Protein AF-A0A8H3R8M5-F1 (afdb_monomer)

Organism: NCBI:txid94130

Structure (mmCIF, N/CA/C/O backbone):
data_AF-A0A8H3R8M5-F1
#
_entry.id   AF-A0A8H3R8M5-F1
#
loop_
_atom_site.group_PDB
_atom_site.id
_atom_site.type_symbol
_atom_site.label_atom_id
_atom_site.label_alt_id
_atom_site.label_comp_id
_atom_site.label_asym_id
_atom_site.label_entity_id
_atom_site.label_seq_id
_atom_site.pdbx_PDB_ins_code
_atom_site.Cartn_x
_atom_site.Cartn_y
_atom_site.Cartn_z
_atom_site.occupancy
_atom_site.B_iso_or_equiv
_atom_site.auth_seq_id
_atom_site.auth_comp_id
_atom_site.auth_asym_id
_atom_site.auth_atom_id
_atom_site.pdbx_PDB_model_num
ATOM 1 N N . MET A 1 1 ? 8.934 -6.868 -34.169 1.00 65.88 1 MET A N 1
ATOM 2 C CA . MET A 1 1 ? 8.886 -5.437 -33.820 1.00 65.88 1 MET A CA 1
ATOM 3 C C . MET A 1 1 ? 9.701 -4.709 -34.857 1.00 65.88 1 MET A C 1
ATOM 5 O O . MET A 1 1 ? 10.784 -5.188 -35.177 1.00 65.88 1 MET A O 1
ATOM 9 N N . ASP A 1 2 ? 9.176 -3.614 -35.392 1.00 79.06 2 ASP A N 1
ATOM 10 C CA . ASP A 1 2 ? 9.966 -2.729 -36.243 1.00 79.06 2 ASP A CA 1
ATOM 11 C C . ASP A 1 2 ? 11.129 -2.139 -35.440 1.00 79.06 2 ASP A C 1
ATOM 13 O O . ASP A 1 2 ? 11.072 -2.082 -34.208 1.00 79.06 2 ASP A O 1
ATOM 17 N N . ASN A 1 3 ? 12.201 -1.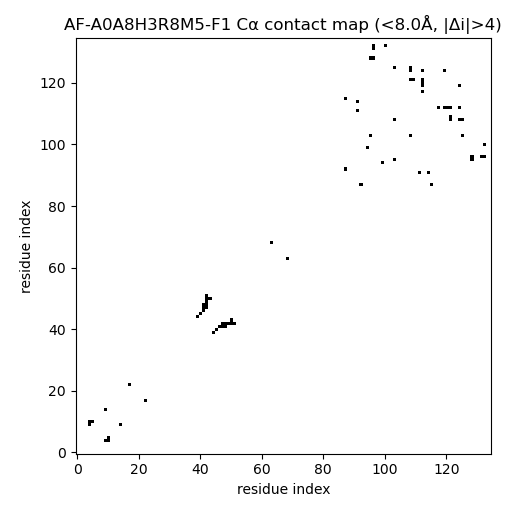737 -36.126 1.00 81.31 3 ASN A N 1
ATOM 18 C CA . ASN A 1 3 ? 13.368 -1.151 -35.474 1.00 81.31 3 ASN A CA 1
ATOM 19 C C . ASN A 1 3 ? 12.928 0.080 -34.651 1.00 81.31 3 ASN A C 1
ATOM 21 O O . ASN A 1 3 ? 12.507 1.069 -35.244 1.00 81.31 3 ASN A O 1
ATOM 25 N N . PRO A 1 4 ? 13.049 0.080 -33.313 1.00 78.31 4 PRO A N 1
ATOM 26 C CA . PRO A 1 4 ? 12.553 1.183 -32.488 1.00 78.31 4 PRO A CA 1
ATOM 27 C C . PRO A 1 4 ? 13.246 2.519 -32.797 1.00 78.31 4 PRO A C 1
ATOM 29 O O . PRO A 1 4 ? 12.655 3.579 -32.601 1.00 78.31 4 PRO A O 1
ATOM 32 N N . LEU A 1 5 ? 14.465 2.484 -33.347 1.00 80.56 5 LEU A N 1
ATOM 33 C CA . LEU A 1 5 ? 15.203 3.676 -33.770 1.00 80.56 5 LEU A CA 1
ATOM 34 C C . LEU A 1 5 ? 14.764 4.223 -35.136 1.00 80.56 5 LEU A C 1
ATOM 36 O O . LEU A 1 5 ? 15.179 5.317 -35.510 1.00 80.56 5 LEU A O 1
ATOM 40 N N . SER A 1 6 ? 13.919 3.510 -35.889 1.00 85.81 6 SER A N 1
ATOM 41 C CA . SER A 1 6 ? 13.407 4.018 -37.166 1.00 85.81 6 SER A CA 1
ATOM 42 C C . SER A 1 6 ? 12.349 5.108 -36.990 1.00 85.81 6 SER A C 1
ATOM 44 O O . SER A 1 6 ? 11.952 5.727 -37.974 1.00 85.81 6 SER A O 1
ATOM 46 N N . HIS A 1 7 ? 11.881 5.357 -35.764 1.00 85.75 7 HIS A N 1
ATOM 47 C CA . HIS A 1 7 ? 10.886 6.385 -35.492 1.00 85.75 7 HIS A CA 1
ATOM 48 C C . HIS A 1 7 ? 11.453 7.798 -35.767 1.00 85.75 7 HIS A C 1
ATOM 50 O O . HIS A 1 7 ? 12.573 8.094 -35.337 1.00 85.75 7 HIS A O 1
ATOM 56 N N . PRO A 1 8 ? 10.686 8.716 -36.395 1.00 89.25 8 PRO A N 1
ATOM 57 C CA . PRO A 1 8 ? 11.159 10.063 -36.745 1.00 89.25 8 PRO A CA 1
ATOM 58 C C . PRO A 1 8 ? 11.748 10.857 -35.571 1.00 89.25 8 PRO A C 1
ATOM 60 O O . PRO A 1 8 ? 12.642 11.681 -35.754 1.00 89.25 8 PRO A O 1
ATOM 63 N N . LEU A 1 9 ? 11.275 10.584 -34.350 1.00 86.88 9 LEU A N 1
ATOM 64 C CA . LEU A 1 9 ? 11.795 11.190 -33.121 1.00 86.88 9 LEU A CA 1
ATOM 65 C C . LEU A 1 9 ? 13.296 10.922 -32.926 1.00 86.88 9 LEU A C 1
ATOM 67 O O . LEU A 1 9 ? 14.044 11.855 -32.644 1.00 86.88 9 LEU A O 1
ATOM 71 N N . PHE A 1 10 ? 13.730 9.672 -33.114 1.00 84.50 10 PHE A N 1
ATOM 72 C CA . PHE A 1 10 ? 15.126 9.260 -32.938 1.00 84.50 10 PHE A CA 1
ATOM 73 C C . PHE A 1 10 ? 15.992 9.578 -34.161 1.00 84.50 10 PHE A C 1
ATOM 75 O O . PHE A 1 10 ? 17.210 9.649 -34.045 1.00 84.50 10 PHE A O 1
ATOM 82 N N . GLN A 1 11 ? 15.376 9.825 -35.322 1.00 82.94 11 GLN A N 1
ATOM 83 C CA . GLN A 1 11 ? 16.080 10.329 -36.504 1.00 82.94 11 GLN A CA 1
ATOM 84 C C . GLN A 1 11 ? 16.416 11.819 -36.373 1.00 82.94 11 GLN A C 1
ATOM 86 O O . GLN A 1 11 ? 17.515 12.239 -36.724 1.00 82.94 11 GLN A O 1
ATOM 91 N N . LYS A 1 12 ? 15.474 12.625 -35.859 1.00 88.19 12 LYS A N 1
ATOM 92 C CA . LYS A 1 12 ? 15.672 14.069 -35.666 1.00 88.19 12 LYS A CA 1
ATOM 93 C C . LYS A 1 12 ? 16.653 14.370 -34.531 1.00 88.19 12 LYS A C 1
ATOM 95 O O . LYS A 1 12 ? 17.393 15.347 -34.611 1.00 88.19 12 LYS A O 1
ATOM 100 N N . TYR A 1 13 ? 16.649 13.538 -33.492 1.00 84.12 13 TYR A N 1
ATOM 101 C CA . TYR A 1 13 ? 17.525 13.665 -32.333 1.00 84.12 13 TYR A CA 1
ATOM 102 C C . TYR A 1 13 ? 18.163 12.307 -32.034 1.00 84.12 13 TYR A C 1
ATOM 104 O O . TYR A 1 13 ? 17.596 11.535 -31.257 1.00 84.12 13 TYR A O 1
ATOM 112 N N . PRO A 1 14 ? 19.309 11.989 -32.663 1.00 78.06 14 PRO A N 1
ATOM 113 C CA . PRO A 1 14 ? 19.994 10.738 -32.400 1.00 78.06 14 PRO A CA 1
ATOM 114 C C . PRO A 1 14 ? 20.452 10.724 -30.935 1.00 78.06 14 PRO A C 1
ATOM 116 O O . PRO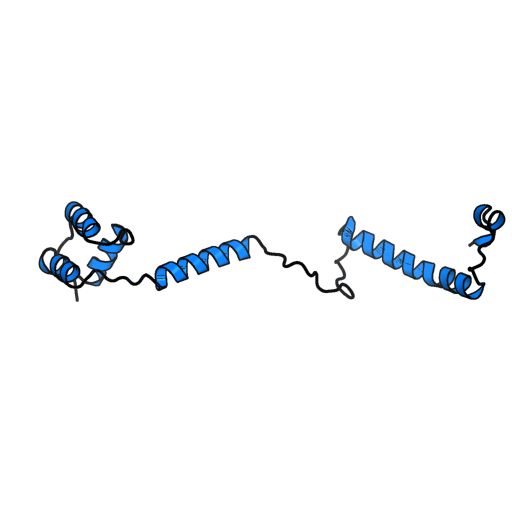 A 1 14 ? 21.186 11.621 -30.513 1.00 78.06 14 PRO A O 1
ATOM 119 N N . PRO A 1 15 ? 20.004 9.749 -30.135 1.00 78.94 15 PRO A N 1
ATOM 120 C CA . PRO A 1 15 ? 20.362 9.687 -28.728 1.00 78.94 15 PRO A CA 1
ATOM 121 C C . PRO A 1 15 ? 21.843 9.326 -28.575 1.00 78.94 15 PRO A C 1
ATOM 123 O O . PRO A 1 15 ? 22.252 8.210 -28.884 1.00 78.94 15 PRO A O 1
ATOM 126 N N . THR A 1 16 ? 22.639 10.267 -28.066 1.00 80.62 16 THR A N 1
ATOM 127 C CA . THR A 1 16 ? 24.092 10.110 -27.866 1.00 80.62 16 THR A CA 1
ATOM 128 C C . THR A 1 16 ? 24.440 8.997 -26.870 1.00 80.62 16 THR A C 1
ATOM 130 O O . THR A 1 16 ? 25.495 8.379 -26.968 1.00 80.62 16 THR A O 1
ATOM 133 N N . GLU A 1 17 ? 23.543 8.726 -25.921 1.00 81.50 17 GLU A N 1
ATOM 134 C CA . GLU A 1 17 ? 23.759 7.799 -24.801 1.00 81.50 17 GLU A CA 1
ATOM 135 C C . GLU A 1 17 ? 23.138 6.409 -25.025 1.00 81.50 17 GLU A C 1
ATOM 137 O O . GLU A 1 17 ? 23.327 5.506 -24.212 1.00 81.50 17 GLU A O 1
ATOM 142 N N . ILE A 1 18 ? 22.396 6.197 -26.121 1.00 82.56 18 ILE A N 1
ATOM 143 C CA . ILE A 1 18 ? 21.822 4.879 -26.422 1.00 82.56 18 ILE A CA 1
ATOM 144 C C . ILE A 1 18 ? 22.853 4.049 -27.184 1.00 82.56 18 ILE A C 1
ATOM 146 O O . ILE A 1 18 ? 23.024 4.150 -28.398 1.00 82.56 18 ILE A O 1
ATOM 150 N N . HIS A 1 19 ? 23.543 3.195 -26.437 1.00 85.19 19 HIS A N 1
ATOM 151 C CA . HIS A 1 19 ? 24.396 2.153 -26.991 1.00 85.19 19 HIS A CA 1
ATOM 152 C C . HIS A 1 19 ? 23.550 0.977 -27.488 1.00 85.19 19 HIS A C 1
ATOM 154 O O . HIS A 1 19 ? 22.483 0.688 -26.942 1.00 85.19 19 HIS A O 1
ATOM 160 N N . LYS A 1 20 ? 24.053 0.256 -28.495 1.00 83.31 20 LYS A N 1
ATOM 161 C CA . LYS A 1 20 ? 23.376 -0.924 -29.052 1.00 83.31 20 LYS A CA 1
ATOM 162 C C . LYS A 1 20 ? 23.072 -1.975 -27.975 1.00 83.31 20 LYS A C 1
ATOM 164 O O . LYS A 1 20 ? 21.959 -2.473 -27.918 1.00 83.31 20 LYS A O 1
ATOM 169 N N . GLU A 1 21 ? 24.017 -2.221 -27.069 1.00 87.94 21 GLU A N 1
ATOM 170 C CA . GLU A 1 21 ? 23.839 -3.152 -25.943 1.00 87.94 21 GLU A CA 1
ATOM 171 C C . GLU A 1 21 ? 22.728 -2.710 -24.981 1.00 87.94 21 GLU A C 1
ATOM 173 O O . GLU A 1 21 ? 21.899 -3.517 -24.565 1.00 87.94 21 GLU A O 1
ATOM 178 N N . GLY A 1 22 ? 22.670 -1.412 -24.661 1.00 87.06 22 GLY A N 1
ATOM 179 C CA . GLY A 1 22 ? 21.615 -0.851 -23.817 1.00 87.06 22 GLY A CA 1
ATOM 180 C C . GLY A 1 22 ? 20.236 -0.969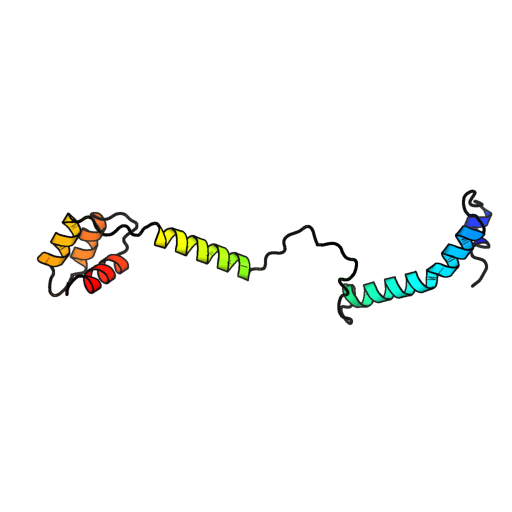 -24.468 1.00 87.06 22 GLY A C 1
ATOM 181 O O . GLY A 1 22 ? 19.256 -1.278 -23.791 1.00 87.06 22 GLY A O 1
ATOM 182 N N . LEU A 1 23 ? 20.167 -0.782 -25.789 1.00 86.38 23 LEU A N 1
ATOM 183 C CA . LEU A 1 23 ? 18.944 -0.986 -26.559 1.00 86.38 23 LEU A CA 1
ATOM 184 C C . LEU A 1 23 ? 18.508 -2.456 -26.549 1.00 86.38 23 LEU A C 1
ATOM 186 O O . LEU A 1 23 ? 17.338 -2.735 -26.297 1.00 86.38 23 LEU A O 1
ATOM 190 N N . ASP A 1 24 ? 19.438 -3.383 -26.773 1.00 89.00 24 ASP A N 1
ATOM 191 C CA . ASP A 1 24 ? 19.159 -4.820 -26.757 1.00 89.00 24 ASP A CA 1
ATOM 192 C C . ASP A 1 24 ? 18.651 -5.264 -25.375 1.00 89.00 24 ASP A C 1
ATOM 194 O O . ASP A 1 24 ? 17.666 -5.999 -25.280 1.00 89.00 24 ASP A O 1
ATOM 198 N N . HIS A 1 25 ? 19.241 -4.749 -24.291 1.00 91.06 25 HIS A N 1
ATOM 199 C CA . HIS A 1 25 ? 18.731 -4.951 -22.933 1.00 91.06 25 HIS A CA 1
ATOM 200 C C . HIS A 1 25 ? 17.326 -4.380 -22.728 1.00 91.06 25 HIS A C 1
ATOM 202 O O . HIS A 1 25 ? 16.476 -5.045 -22.136 1.00 91.06 25 HIS A O 1
ATOM 208 N N . LEU A 1 26 ? 17.051 -3.174 -23.228 1.00 88.06 26 LEU A N 1
ATOM 209 C CA . LEU A 1 26 ? 15.728 -2.562 -23.104 1.00 88.06 26 LEU A CA 1
ATOM 210 C C . LEU A 1 26 ? 14.656 -3.392 -23.825 1.00 88.06 26 LEU A C 1
ATOM 212 O O . LEU A 1 26 ? 13.571 -3.613 -23.285 1.00 88.06 26 LEU A O 1
ATOM 216 N N . ILE A 1 27 ? 14.975 -3.873 -25.030 1.00 89.19 27 ILE A N 1
ATOM 217 C CA . ILE A 1 27 ? 14.094 -4.727 -25.829 1.00 89.19 27 ILE A CA 1
ATOM 218 C C . ILE A 1 27 ? 13.860 -6.060 -25.112 1.00 89.19 27 ILE A C 1
ATOM 220 O O . ILE A 1 27 ? 12.715 -6.503 -25.017 1.00 89.19 27 ILE A O 1
ATOM 224 N N . ALA A 1 28 ? 14.914 -6.675 -24.571 1.00 92.19 28 ALA A N 1
ATOM 225 C CA . ALA A 1 28 ? 14.822 -7.950 -23.866 1.00 92.19 28 ALA A CA 1
ATOM 226 C C . ALA A 1 28 ? 13.969 -7.867 -22.587 1.00 92.19 28 ALA A C 1
ATOM 228 O O . ALA A 1 28 ? 13.198 -8.781 -22.317 1.00 92.19 28 ALA A O 1
ATOM 229 N N . CYS A 1 29 ? 14.053 -6.766 -21.833 1.00 93.19 29 CYS A N 1
ATOM 230 C CA . CYS A 1 29 ? 13.306 -6.574 -20.582 1.00 93.19 29 CYS A CA 1
ATOM 231 C C . CYS A 1 29 ? 11.839 -6.143 -20.782 1.00 93.19 29 CYS A C 1
ATOM 233 O O . CYS A 1 29 ? 11.058 -6.134 -19.825 1.00 93.19 29 CYS A O 1
ATOM 235 N N . TYR A 1 30 ? 11.443 -5.737 -21.994 1.00 91.94 30 TYR A N 1
ATOM 236 C CA . TYR A 1 30 ? 10.102 -5.204 -22.255 1.00 91.94 30 TYR A CA 1
ATOM 237 C C . TYR A 1 30 ? 8.962 -6.204 -21.977 1.00 91.94 30 TYR A C 1
ATOM 239 O O . TYR A 1 30 ? 7.996 -5.808 -21.316 1.00 91.94 30 TYR A O 1
ATOM 247 N N . PRO A 1 31 ? 9.034 -7.480 -22.413 1.00 94.94 31 PRO A N 1
ATOM 248 C CA . PRO A 1 31 ? 8.003 -8.473 -22.108 1.00 94.94 31 PRO A CA 1
ATOM 249 C C . PRO A 1 31 ? 7.790 -8.649 -20.600 1.00 94.94 31 PRO A C 1
ATOM 251 O O . PRO A 1 31 ? 6.652 -8.580 -20.135 1.00 94.94 31 PRO A O 1
ATOM 254 N N . ASP A 1 32 ? 8.873 -8.757 -19.829 1.00 94.19 32 ASP A N 1
ATOM 255 C CA . ASP A 1 32 ? 8.822 -8.915 -18.371 1.00 94.19 32 ASP A CA 1
ATOM 256 C C . ASP A 1 32 ? 8.174 -7.698 -17.694 1.00 94.19 32 ASP A C 1
ATOM 258 O O . ASP A 1 32 ? 7.342 -7.821 -16.787 1.00 94.19 32 ASP A O 1
ATOM 262 N N . GLY A 1 33 ? 8.520 -6.494 -18.160 1.00 93.25 33 GLY A N 1
ATOM 263 C CA . GLY A 1 33 ? 7.904 -5.249 -17.705 1.00 93.25 33 GLY A CA 1
ATOM 264 C C . GLY A 1 33 ? 6.406 -5.194 -18.012 1.00 93.25 33 GLY A C 1
ATOM 265 O O . GLY A 1 33 ? 5.608 -4.797 -17.156 1.00 93.25 33 GLY A O 1
ATOM 266 N N . LEU A 1 34 ? 6.011 -5.638 -19.207 1.00 95.19 34 LEU A N 1
ATOM 267 C CA . LEU A 1 34 ? 4.618 -5.692 -19.638 1.00 95.19 34 LEU A CA 1
ATOM 268 C C . LEU A 1 34 ? 3.803 -6.666 -18.778 1.00 95.19 34 LEU A C 1
ATOM 270 O O . LEU A 1 34 ? 2.712 -6.317 -18.321 1.00 95.19 34 LEU A O 1
ATOM 274 N N . GLU A 1 35 ? 4.327 -7.866 -18.527 1.00 94.75 35 GLU A N 1
ATOM 275 C CA . GLU A 1 35 ? 3.698 -8.845 -17.638 1.00 94.75 35 GLU A CA 1
ATOM 276 C C . GLU A 1 35 ? 3.542 -8.289 -16.225 1.00 94.75 35 GLU A C 1
ATOM 278 O O . GLU A 1 35 ? 2.468 -8.388 -15.622 1.00 94.75 35 GLU A O 1
ATOM 283 N N . ARG A 1 36 ? 4.585 -7.629 -15.710 1.00 92.00 36 ARG A N 1
ATOM 284 C CA . ARG A 1 36 ? 4.550 -7.021 -14.382 1.00 92.00 36 ARG A CA 1
ATOM 285 C C . ARG A 1 36 ? 3.491 -5.928 -14.276 1.00 92.00 36 ARG A C 1
ATOM 287 O O . ARG A 1 36 ? 2.743 -5.923 -13.300 1.00 92.00 36 ARG A O 1
ATOM 294 N N . ILE A 1 37 ? 3.392 -5.029 -15.255 1.00 92.38 37 ILE A N 1
ATOM 295 C CA . ILE A 1 37 ? 2.387 -3.953 -15.257 1.00 92.38 37 ILE A CA 1
ATOM 296 C C . ILE A 1 37 ? 0.971 -4.526 -15.334 1.00 92.38 37 ILE A C 1
ATOM 298 O O . ILE A 1 37 ? 0.110 -4.122 -14.552 1.00 92.38 37 ILE A O 1
ATOM 302 N N . LYS A 1 38 ? 0.730 -5.501 -16.219 1.00 94.19 38 LYS A N 1
ATOM 303 C CA . LYS A 1 38 ? -0.573 -6.179 -16.311 1.00 94.19 38 LYS A CA 1
ATOM 304 C C . LYS A 1 38 ? -0.960 -6.805 -14.974 1.00 94.19 38 LYS A C 1
ATOM 306 O 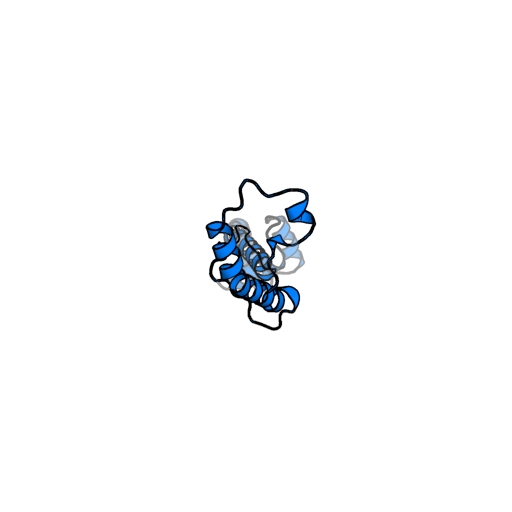O . LYS A 1 38 ? -2.070 -6.596 -14.493 1.00 94.19 38 LYS A O 1
ATOM 311 N N . LYS A 1 39 ? -0.024 -7.506 -14.334 1.00 92.38 39 LYS A N 1
ATOM 312 C CA . LYS A 1 39 ? -0.234 -8.130 -13.025 1.00 92.38 39 LYS A CA 1
ATOM 313 C C . LYS A 1 39 ? -0.569 -7.108 -11.937 1.00 92.38 39 LYS A C 1
ATOM 315 O O . LYS A 1 39 ? -1.477 -7.338 -11.146 1.00 92.38 39 LYS A O 1
ATOM 320 N N . VAL A 1 40 ? 0.118 -5.964 -11.909 1.00 91.00 40 VAL A N 1
ATOM 321 C CA . VAL A 1 40 ? -0.197 -4.868 -10.973 1.00 91.00 40 VAL A CA 1
ATOM 322 C C . VAL A 1 40 ? -1.609 -4.333 -11.216 1.00 91.00 40 VAL A C 1
ATOM 324 O O . VAL A 1 40 ? -2.367 -4.180 -10.262 1.00 91.00 40 VAL A O 1
ATOM 327 N N . TYR A 1 41 ? -1.995 -4.118 -12.475 1.00 94.38 41 TYR A N 1
ATOM 328 C CA . TYR A 1 41 ? -3.329 -3.635 -12.830 1.00 94.38 41 TYR A CA 1
ATOM 329 C C . TYR A 1 41 ? -4.443 -4.590 -12.366 1.00 94.38 41 TYR A C 1
ATOM 331 O O . TYR A 1 41 ? -5.390 -4.159 -11.705 1.00 94.38 41 TYR A O 1
ATOM 339 N N . PHE A 1 42 ? -4.302 -5.894 -12.627 1.00 94.31 42 PHE A N 1
ATOM 340 C CA . PHE A 1 42 ? -5.282 -6.897 -12.192 1.00 94.31 42 PHE A CA 1
ATOM 341 C C . PHE A 1 42 ? -5.396 -7.016 -10.669 1.00 94.31 42 PHE A C 1
ATOM 343 O O . PHE A 1 42 ? -6.489 -7.239 -10.152 1.00 94.31 42 PHE A O 1
ATOM 350 N N . GLN A 1 43 ? -4.289 -6.849 -9.944 1.00 92.06 43 GLN A N 1
ATOM 351 C CA . GLN A 1 43 ? -4.265 -6.966 -8.486 1.00 92.06 43 GLN A CA 1
ATOM 352 C C . GLN A 1 43 ? -4.760 -5.710 -7.767 1.00 92.06 43 GLN A C 1
ATOM 354 O O . GLN A 1 43 ? -5.422 -5.814 -6.735 1.00 92.06 43 GLN A O 1
ATOM 359 N N . GLU A 1 44 ? -4.394 -4.523 -8.254 1.00 89.25 44 GLU A N 1
ATOM 360 C CA . GLU A 1 44 ? -4.621 -3.265 -7.535 1.00 89.25 44 GLU A CA 1
ATOM 361 C C . GLU A 1 44 ? -5.812 -2.466 -8.035 1.00 89.25 44 GLU A C 1
ATOM 363 O O . GLU A 1 44 ? -6.476 -1.834 -7.219 1.00 89.25 44 GLU A O 1
ATOM 368 N N . VAL A 1 45 ? -6.058 -2.469 -9.346 1.00 92.19 45 VAL A N 1
ATOM 369 C CA . VAL A 1 45 ? -7.098 -1.634 -9.955 1.00 92.19 45 VAL A CA 1
ATOM 370 C C . VAL A 1 45 ? -8.381 -2.430 -10.119 1.00 92.19 45 VAL A C 1
ATOM 372 O O . VAL A 1 45 ? -9.438 -1.983 -9.690 1.00 92.19 45 VAL A O 1
ATOM 375 N N . LEU A 1 46 ? -8.285 -3.614 -10.725 1.00 94.88 46 LEU A N 1
ATOM 376 C CA . LEU A 1 46 ? -9.450 -4.472 -10.942 1.00 94.88 46 LEU A CA 1
ATOM 377 C C . LEU A 1 46 ? -9.772 -5.368 -9.741 1.00 94.88 46 LEU A C 1
ATOM 379 O O . LEU A 1 46 ? -10.892 -5.852 -9.636 1.00 94.88 46 LEU A O 1
ATOM 383 N N . GLU A 1 47 ? -8.795 -5.606 -8.860 1.00 92.25 47 GLU A N 1
ATOM 384 C CA . GLU A 1 47 ? -8.915 -6.469 -7.673 1.00 92.25 47 GLU A CA 1
ATOM 385 C C . GLU A 1 47 ? -9.395 -7.907 -7.970 1.00 92.25 47 GLU A C 1
ATOM 387 O O . GLU A 1 47 ? -9.932 -8.589 -7.098 1.00 92.25 47 GLU A O 1
ATOM 392 N N . VAL A 1 48 ? -9.176 -8.391 -9.198 1.00 92.50 48 VAL A N 1
ATOM 393 C CA . VAL A 1 48 ? -9.576 -9.740 -9.650 1.00 92.50 48 VAL A CA 1
ATOM 394 C C . VAL A 1 48 ? -8.598 -10.803 -9.146 1.00 92.50 48 VAL A C 1
ATOM 396 O O . VAL A 1 48 ? -8.984 -11.935 -8.858 1.00 92.50 48 VAL A O 1
ATOM 399 N N . GLU A 1 49 ? -7.322 -10.442 -9.010 1.00 90.44 49 GLU A N 1
ATOM 400 C CA . GLU A 1 49 ? -6.274 -11.318 -8.489 1.00 90.44 49 GLU A CA 1
ATOM 401 C C . GLU A 1 49 ? -5.845 -10.934 -7.068 1.00 90.44 49 GLU A C 1
ATOM 403 O O . GLU A 1 49 ? -5.917 -9.776 -6.650 1.00 90.44 49 GLU A O 1
ATOM 408 N N . ARG A 1 50 ? -5.294 -11.904 -6.323 1.00 85.88 50 ARG A N 1
ATOM 409 C CA . ARG A 1 50 ? -4.723 -11.643 -4.993 1.00 85.88 50 ARG A CA 1
ATOM 410 C C . ARG A 1 50 ? -3.530 -10.681 -5.072 1.00 85.88 50 ARG A C 1
ATOM 412 O O . ARG A 1 50 ? -2.601 -10.891 -5.851 1.00 85.88 50 ARG A O 1
ATOM 419 N N . LYS A 1 51 ? -3.509 -9.673 -4.197 1.00 84.75 51 LYS A N 1
ATOM 420 C CA . LYS A 1 51 ? -2.418 -8.688 -4.108 1.00 84.75 51 LYS A CA 1
ATOM 421 C C . LYS A 1 51 ? -1.116 -9.359 -3.662 1.00 84.75 51 LYS A C 1
ATOM 423 O O . LYS A 1 51 ? -1.056 -9.939 -2.578 1.00 84.75 51 LYS A O 1
ATOM 428 N N . ASN A 1 52 ? -0.067 -9.263 -4.481 1.00 79.81 52 ASN A N 1
ATOM 429 C CA . ASN A 1 52 ? 1.263 -9.740 -4.111 1.00 79.81 52 ASN A CA 1
ATOM 430 C C . ASN A 1 52 ? 2.010 -8.682 -3.279 1.00 79.81 52 ASN A C 1
ATOM 432 O O . ASN A 1 52 ? 2.255 -7.561 -3.737 1.00 79.81 52 ASN A O 1
ATOM 436 N N . THR A 1 53 ? 2.383 -9.051 -2.055 1.00 76.94 53 THR A N 1
ATOM 437 C CA . THR A 1 53 ? 3.135 -8.218 -1.105 1.00 76.94 53 THR A CA 1
ATOM 438 C C . THR A 1 53 ? 4.650 -8.418 -1.179 1.00 76.94 53 THR A C 1
ATOM 440 O O . THR A 1 53 ? 5.391 -7.638 -0.586 1.00 76.94 53 THR A O 1
ATOM 443 N N . GLN A 1 54 ? 5.134 -9.428 -1.906 1.00 75.12 54 GLN A N 1
ATOM 444 C CA . GLN A 1 54 ? 6.559 -9.743 -1.990 1.00 75.12 54 GLN A CA 1
ATOM 445 C C . GLN A 1 54 ? 7.346 -8.597 -2.647 1.00 75.12 54 GLN A C 1
ATOM 447 O O . GLN A 1 54 ? 6.961 -8.084 -3.696 1.00 75.12 54 GLN A O 1
ATOM 452 N N . GLY A 1 55 ? 8.451 -8.185 -2.018 1.00 69.12 55 GLY A N 1
ATOM 453 C CA . GLY A 1 55 ? 9.296 -7.080 -2.490 1.00 69.12 55 GLY A CA 1
ATOM 454 C C . GLY A 1 55 ? 8.748 -5.681 -2.192 1.00 69.12 55 GLY A C 1
ATOM 455 O O . GLY A 1 55 ? 9.409 -4.691 -2.498 1.00 69.12 55 GLY A O 1
ATOM 456 N N . ARG A 1 56 ? 7.570 -5.569 -1.569 1.00 68.31 56 ARG A N 1
ATOM 457 C CA . ARG A 1 56 ? 7.091 -4.298 -1.024 1.00 68.31 56 ARG A CA 1
ATOM 458 C C . ARG A 1 56 ? 7.677 -4.138 0.371 1.00 68.31 56 ARG A C 1
ATOM 460 O O . ARG A 1 56 ? 7.479 -4.996 1.228 1.00 68.31 56 ARG A O 1
ATOM 467 N N . GLY A 1 57 ? 8.415 -3.053 0.589 1.00 74.50 57 GLY A N 1
ATOM 468 C CA . GLY A 1 57 ? 8.881 -2.690 1.924 1.00 74.50 57 GLY A CA 1
ATOM 469 C C . GLY A 1 57 ? 7.708 -2.542 2.895 1.00 74.50 57 GLY A C 1
ATOM 470 O O . GLY A 1 57 ? 6.561 -2.334 2.485 1.00 74.50 57 GLY A O 1
ATOM 471 N N . ALA A 1 58 ? 7.995 -2.646 4.193 1.00 71.81 58 ALA A N 1
ATOM 472 C CA . ALA A 1 58 ? 6.999 -2.355 5.211 1.00 71.81 58 ALA A CA 1
ATOM 473 C C . ALA A 1 58 ? 6.437 -0.946 4.975 1.00 71.81 58 ALA A C 1
ATOM 475 O O . ALA A 1 58 ? 7.192 0.015 4.819 1.00 71.81 58 ALA A O 1
ATOM 476 N N . ALA A 1 59 ? 5.110 -0.815 4.938 1.00 62.81 59 ALA A N 1
ATOM 477 C CA . ALA A 1 59 ? 4.494 0.500 4.925 1.00 62.81 59 ALA A CA 1
ATOM 478 C C . ALA A 1 59 ? 4.913 1.205 6.221 1.00 62.81 59 ALA A C 1
ATOM 480 O O . ALA A 1 59 ? 4.513 0.777 7.301 1.00 62.81 59 ALA A O 1
ATOM 481 N N . GLY A 1 60 ? 5.701 2.281 6.128 1.00 69.50 60 GLY A N 1
ATOM 482 C CA . GLY A 1 60 ? 6.136 3.085 7.282 1.00 69.50 60 GLY A CA 1
AT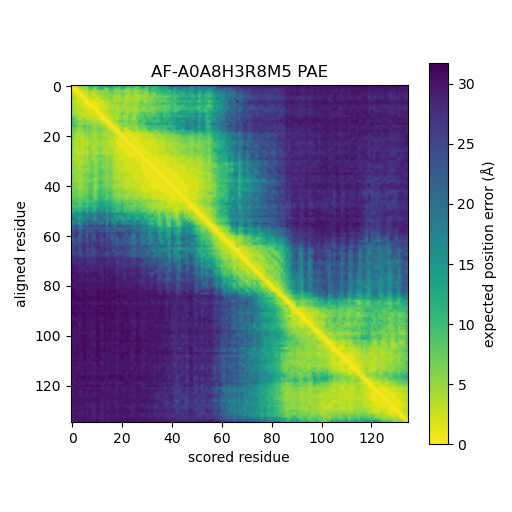OM 483 C C . GLY A 1 60 ? 4.994 3.813 8.006 1.00 69.50 60 GLY A C 1
ATOM 484 O O . GLY A 1 60 ? 5.234 4.702 8.814 1.00 69.50 60 GLY A O 1
ATOM 485 N N . VAL A 1 61 ? 3.746 3.458 7.700 1.00 74.19 61 VAL A N 1
ATOM 486 C CA . VAL A 1 61 ? 2.527 4.038 8.245 1.00 74.19 61 VAL A CA 1
ATOM 487 C C . VAL A 1 61 ? 1.801 2.959 9.034 1.00 74.19 61 VAL A C 1
ATOM 489 O O . VAL A 1 61 ? 1.400 1.926 8.491 1.00 74.19 61 VAL A O 1
ATOM 492 N N . ILE A 1 62 ? 1.592 3.221 10.321 1.00 74.19 62 ILE A N 1
ATOM 493 C CA . ILE A 1 62 ? 0.809 2.348 11.191 1.00 74.19 62 ILE A CA 1
ATOM 494 C C . ILE A 1 62 ? -0.663 2.493 10.799 1.00 74.19 62 ILE A C 1
ATOM 496 O O . ILE A 1 62 ? -1.290 3.524 11.037 1.00 74.19 62 ILE A O 1
ATOM 500 N N . ARG A 1 63 ? -1.231 1.449 10.190 1.00 74.69 63 ARG A N 1
ATOM 501 C CA . ARG A 1 63 ? -2.671 1.370 9.926 1.00 74.69 63 ARG A CA 1
ATOM 502 C C . ARG A 1 63 ? -3.388 0.913 11.191 1.00 74.69 63 ARG A C 1
ATOM 504 O O . ARG A 1 63 ? -3.276 -0.249 11.569 1.00 74.69 63 ARG A O 1
ATOM 511 N N . THR A 1 64 ? -4.147 1.802 11.818 1.00 81.94 64 THR A N 1
ATOM 512 C CA . THR A 1 64 ? -5.044 1.455 12.925 1.00 81.94 64 THR A CA 1
ATOM 513 C C . THR A 1 64 ? -6.436 1.116 12.399 1.00 81.94 64 THR A C 1
ATOM 515 O O . THR A 1 64 ? -6.996 1.821 11.559 1.00 81.94 64 THR A O 1
ATOM 518 N N . LYS A 1 65 ? -7.021 0.016 12.882 1.00 79.94 65 LYS A N 1
ATOM 519 C CA . LYS A 1 65 ? -8.432 -0.308 12.642 1.00 79.94 65 LYS A CA 1
ATOM 520 C C . LYS A 1 65 ? -9.292 0.361 13.713 1.00 79.94 65 LYS A C 1
ATOM 522 O O . LYS A 1 65 ? -8.866 0.551 14.848 1.00 79.94 65 LYS A O 1
ATOM 527 N N . VAL A 1 66 ? -10.561 0.624 13.396 1.00 81.31 66 VAL A N 1
ATOM 528 C CA . VAL A 1 66 ? -11.544 1.171 14.359 1.00 81.31 66 VAL A CA 1
ATOM 529 C C . VAL A 1 66 ? -11.643 0.311 15.631 1.00 81.31 66 VAL A C 1
ATOM 531 O O . VAL A 1 66 ? -11.798 0.828 16.736 1.00 81.31 66 VAL A O 1
ATOM 534 N N . LYS A 1 67 ? -11.494 -1.014 15.496 1.00 79.25 67 LYS A N 1
ATOM 535 C CA . LYS A 1 67 ? -11.473 -1.944 16.636 1.00 79.25 67 LYS A CA 1
ATOM 536 C C . LYS A 1 67 ? -10.310 -1.668 17.595 1.00 79.25 67 LYS A C 1
ATOM 538 O O . LYS A 1 67 ? -10.518 -1.718 18.805 1.00 79.25 67 LYS A O 1
ATOM 543 N N . ASP A 1 68 ? -9.139 -1.313 17.072 1.00 80.25 68 ASP A N 1
ATOM 544 C CA . ASP A 1 68 ? -7.936 -1.043 17.868 1.00 80.25 68 ASP A CA 1
ATOM 545 C C . ASP A 1 68 ? -8.119 0.230 18.707 1.00 80.25 68 ASP A C 1
ATOM 547 O O . ASP A 1 68 ? -7.752 0.275 19.882 1.00 80.25 68 ASP A O 1
ATOM 551 N N . TYR A 1 69 ? -8.790 1.239 18.139 1.00 77.81 69 TYR A N 1
ATOM 552 C CA . TYR A 1 69 ? -9.166 2.461 18.851 1.00 77.81 69 TYR A CA 1
ATOM 553 C C . TYR A 1 69 ? -10.124 2.177 20.017 1.00 77.81 69 TYR A C 1
ATOM 555 O O . TYR A 1 69 ? -9.894 2.614 21.148 1.00 77.81 69 TYR A O 1
ATOM 563 N N . ASN A 1 70 ? -11.175 1.391 19.767 1.00 83.12 70 ASN A N 1
ATOM 564 C CA . ASN A 1 70 ? -12.148 1.024 20.799 1.00 83.12 70 ASN A CA 1
ATOM 565 C C . ASN A 1 70 ? -11.500 0.224 21.937 1.00 83.12 70 ASN A C 1
ATOM 567 O O . ASN A 1 70 ? -11.842 0.416 23.105 1.00 83.12 70 ASN A O 1
ATOM 571 N N . GLN A 1 71 ? -10.535 -0.639 21.613 1.00 77.75 71 GLN A N 1
ATOM 572 C CA . GLN A 1 71 ? -9.819 -1.439 22.600 1.00 77.75 71 GLN A CA 1
ATOM 573 C C . GLN A 1 71 ? -8.870 -0.587 23.454 1.00 77.75 71 GLN A C 1
ATOM 575 O O . GLN A 1 71 ? -8.830 -0.771 24.671 1.00 77.75 71 GLN A O 1
ATOM 580 N N . LYS A 1 72 ? -8.172 0.389 22.854 1.00 76.38 72 LYS A N 1
ATOM 581 C CA . LYS A 1 72 ? -7.356 1.373 23.585 1.00 76.38 72 LYS A CA 1
ATOM 582 C C . LYS A 1 72 ? -8.209 2.182 24.568 1.00 76.38 72 LYS A C 1
ATOM 584 O O . LYS A 1 72 ? -7.897 2.217 25.754 1.00 76.38 72 LYS A O 1
ATOM 589 N N . LYS A 1 73 ? -9.350 2.705 24.109 1.00 74.19 73 LYS A N 1
ATOM 590 C CA . LYS A 1 73 ? -10.304 3.451 24.947 1.00 74.19 73 LYS A CA 1
ATOM 591 C C . LYS A 1 73 ? -10.864 2.611 26.101 1.00 74.19 73 LYS A C 1
ATOM 593 O O . LYS A 1 73 ? -11.079 3.121 27.196 1.00 74.19 73 LYS A O 1
ATOM 598 N N . ALA A 1 74 ? -11.122 1.322 25.877 1.00 70.81 74 ALA A N 1
ATOM 599 C CA . ALA A 1 74 ? -11.583 0.416 26.928 1.00 70.81 74 ALA A CA 1
ATOM 600 C C . ALA A 1 74 ? -10.486 0.107 27.961 1.00 70.81 74 ALA A C 1
ATOM 602 O O . ALA A 1 74 ? -10.786 0.024 29.150 1.00 70.81 74 ALA A O 1
ATOM 603 N N . ARG A 1 75 ? -9.229 -0.043 27.521 1.00 71.94 75 ARG A N 1
ATOM 604 C CA . ARG A 1 75 ? -8.079 -0.248 28.413 1.00 71.94 75 ARG A CA 1
ATOM 605 C C . ARG A 1 75 ? -7.837 0.976 29.288 1.00 71.94 75 ARG A C 1
ATOM 607 O O . ARG A 1 75 ? -7.800 0.809 30.493 1.00 71.94 75 ARG A O 1
ATOM 614 N N . GLU A 1 76 ? -7.807 2.179 28.713 1.00 68.06 76 GLU A N 1
ATOM 615 C CA . GLU A 1 76 ? -7.657 3.441 29.462 1.00 68.06 76 GLU A CA 1
ATOM 616 C C . GLU A 1 76 ? -8.736 3.614 30.540 1.00 68.06 76 GLU A C 1
ATOM 618 O O . GLU A 1 76 ? -8.438 3.981 31.674 1.00 68.06 76 GLU A O 1
ATOM 623 N N . LYS A 1 77 ? -9.995 3.276 30.228 1.00 60.78 77 LYS A N 1
ATOM 624 C CA . LYS A 1 77 ? -11.077 3.282 31.224 1.00 60.78 77 LYS A CA 1
ATOM 625 C C . LYS A 1 77 ? -10.838 2.290 32.363 1.00 60.78 77 LYS A C 1
ATOM 627 O O . LYS A 1 77 ? -11.129 2.622 33.505 1.00 60.78 77 LYS A O 1
ATOM 632 N N . LYS A 1 78 ? -10.328 1.089 32.071 1.00 59.59 78 LYS A N 1
ATOM 633 C CA . LYS A 1 78 ? -10.019 0.084 33.100 1.00 59.59 78 LYS A CA 1
ATOM 634 C C . LYS A 1 78 ? -8.867 0.528 33.999 1.00 59.59 78 LYS A C 1
ATOM 636 O O . LYS A 1 78 ? -9.017 0.438 35.210 1.00 59.59 78 LYS A O 1
ATOM 641 N N . THR A 1 79 ? -7.797 1.099 33.443 1.00 55.28 79 THR A N 1
ATOM 642 C CA . THR A 1 79 ? -6.672 1.612 34.243 1.00 55.28 79 THR A CA 1
ATOM 643 C C . THR A 1 79 ? -7.085 2.764 35.160 1.00 55.28 79 THR A C 1
ATOM 645 O O . THR A 1 79 ? -6.605 2.852 36.283 1.00 55.28 79 THR A O 1
ATOM 648 N N . ILE A 1 80 ? -8.007 3.631 34.724 1.00 57.25 80 ILE A N 1
ATOM 649 C CA . ILE A 1 80 ? -8.564 4.692 35.584 1.00 57.25 80 ILE A CA 1
ATOM 650 C C . ILE A 1 80 ? -9.380 4.095 36.741 1.00 57.25 80 ILE A C 1
ATOM 652 O O . ILE A 1 80 ? -9.288 4.577 37.865 1.00 57.25 80 ILE A O 1
ATOM 656 N N . ILE A 1 81 ? -10.163 3.045 36.481 1.00 56.06 81 ILE A N 1
ATOM 657 C CA . ILE A 1 81 ? -11.004 2.394 37.496 1.00 56.06 81 ILE A CA 1
ATOM 658 C C . ILE A 1 81 ? -10.154 1.608 38.507 1.00 56.06 81 ILE A C 1
ATOM 660 O O . ILE A 1 81 ? -10.425 1.684 39.702 1.00 56.06 81 ILE A O 1
ATOM 664 N N . GLU A 1 82 ? -9.121 0.892 38.056 1.00 55.50 82 GLU A N 1
ATOM 665 C CA . GLU A 1 82 ? -8.214 0.127 38.927 1.00 55.50 82 GLU A CA 1
ATOM 666 C C . GLU A 1 82 ? -7.362 1.040 39.822 1.00 55.50 82 GLU A C 1
ATOM 668 O O . GLU A 1 82 ? -7.193 0.751 41.004 1.00 55.50 82 GLU A O 1
ATOM 673 N N . ASN A 1 83 ? -6.912 2.191 39.312 1.00 54.53 83 ASN A N 1
ATOM 674 C CA . ASN A 1 83 ? -6.135 3.157 40.097 1.00 54.53 83 ASN A CA 1
ATOM 675 C C . ASN A 1 83 ? -6.984 3.986 41.086 1.00 54.53 83 ASN A C 1
ATOM 677 O O . ASN A 1 83 ? -6.426 4.671 41.939 1.00 54.53 83 ASN A O 1
ATOM 681 N N . GLN A 1 84 ? -8.318 3.936 40.999 1.00 55.84 84 GLN A N 1
ATOM 682 C CA . GLN A 1 84 ? -9.246 4.640 41.894 1.00 55.84 84 GLN A CA 1
ATOM 683 C C . GLN A 1 84 ? -9.979 3.686 42.846 1.00 55.84 84 GLN A C 1
ATOM 685 O O . GLN A 1 84 ? -11.160 3.891 43.140 1.00 55.84 84 GLN A O 1
ATOM 690 N N . HIS A 1 85 ? -9.303 2.659 43.370 1.00 53.34 85 HIS A N 1
ATOM 691 C CA . HIS A 1 85 ? -9.821 1.864 44.490 1.00 53.34 85 HIS A CA 1
ATOM 692 C C . HIS A 1 85 ? -9.812 2.693 45.795 1.00 53.34 85 HIS A C 1
ATOM 694 O O . HIS A 1 85 ? -9.121 2.394 46.762 1.00 53.34 85 HIS A O 1
ATOM 700 N N . ILE A 1 86 ? -10.549 3.803 45.794 1.00 56.00 86 ILE A N 1
ATOM 701 C CA . ILE A 1 86 ? -10.755 4.692 46.930 1.00 56.00 86 ILE A CA 1
ATOM 702 C C . ILE A 1 86 ? -11.906 4.076 47.708 1.00 56.00 86 ILE A C 1
ATOM 704 O O . ILE A 1 86 ? -13.051 4.392 47.411 1.00 56.00 86 ILE A O 1
ATOM 708 N N . ASN A 1 87 ? -11.626 3.164 48.642 1.00 59.16 87 ASN A N 1
ATOM 709 C CA . ASN A 1 87 ? -12.635 2.724 49.609 1.00 59.16 87 ASN A CA 1
ATOM 710 C C . ASN A 1 87 ? -13.188 3.945 50.374 1.00 59.16 87 ASN A C 1
ATOM 712 O O . ASN A 1 87 ? -12.455 4.928 50.537 1.00 59.16 87 ASN A O 1
ATOM 716 N N . PRO A 1 88 ? -14.452 3.920 50.841 1.00 60.78 88 PRO A N 1
ATOM 717 C CA . PRO A 1 88 ? -14.970 4.988 51.693 1.00 60.78 88 PRO A CA 1
ATOM 718 C C . PRO A 1 88 ? -14.038 5.151 52.897 1.00 60.78 88 PRO A C 1
ATOM 720 O O . PRO A 1 88 ? -13.510 4.156 53.392 1.00 60.78 88 PRO A O 1
ATOM 723 N N . THR A 1 89 ? -13.799 6.374 53.364 1.00 64.62 89 THR A N 1
ATOM 724 C CA . THR A 1 89 ? -12.952 6.601 54.545 1.00 64.62 89 THR A CA 1
ATOM 725 C C . THR A 1 89 ? -13.527 5.829 55.740 1.00 64.62 89 THR A C 1
ATOM 727 O O . THR A 1 89 ? -14.745 5.799 55.905 1.00 64.62 89 THR A O 1
ATOM 730 N N . GLU A 1 90 ? -12.676 5.233 56.583 1.00 64.06 90 GLU A N 1
ATOM 731 C CA . GLU A 1 90 ? -13.068 4.446 57.772 1.00 64.06 90 GLU A CA 1
ATOM 732 C C . GLU A 1 90 ? -14.262 5.006 58.583 1.00 64.06 90 GLU A C 1
ATOM 734 O O . GLU A 1 90 ? -15.186 4.237 58.850 1.00 64.06 90 GLU A O 1
ATOM 739 N N . PRO A 1 91 ? -14.357 6.315 58.913 1.00 61.41 91 PRO A N 1
ATOM 740 C CA . PRO A 1 91 ? -15.500 6.846 59.661 1.00 61.41 91 PRO A CA 1
ATOM 741 C C . PRO A 1 91 ? -16.833 6.736 58.909 1.00 61.41 91 PRO A C 1
ATOM 743 O O . PRO A 1 91 ? -17.869 6.516 59.527 1.00 61.41 91 PRO A O 1
ATOM 746 N N . VAL A 1 92 ? -16.819 6.860 57.579 1.00 68.06 92 VAL A N 1
ATOM 747 C CA . VAL A 1 92 ? -18.017 6.731 56.736 1.00 68.06 92 VAL A CA 1
ATOM 748 C C . VAL A 1 92 ? -18.420 5.261 56.612 1.00 68.06 92 VAL A C 1
ATOM 750 O O . VAL A 1 92 ? -19.598 4.954 56.504 1.00 68.06 92 VAL A O 1
ATOM 753 N N . GLN A 1 93 ? -17.468 4.327 56.673 1.00 68.25 93 GLN A N 1
ATOM 754 C CA . GLN A 1 93 ? -17.797 2.901 56.677 1.00 68.25 93 GLN A CA 1
ATOM 755 C C . GLN A 1 93 ? -18.597 2.523 57.928 1.00 68.25 93 GLN A C 1
ATOM 757 O O . GLN A 1 93 ? -19.637 1.881 57.799 1.00 68.25 93 GLN A O 1
ATOM 762 N N . ILE A 1 94 ? -18.146 2.985 59.100 1.00 61.88 94 ILE A N 1
ATOM 763 C CA . ILE A 1 94 ? -18.772 2.713 60.404 1.00 61.88 94 ILE A CA 1
ATOM 764 C C . ILE A 1 94 ? -20.190 3.296 60.461 1.00 61.88 94 ILE A C 1
ATOM 766 O O . ILE A 1 94 ? -21.125 2.602 60.853 1.00 61.88 94 ILE A O 1
ATOM 770 N N . THR A 1 95 ? -20.392 4.541 60.011 1.00 67.19 95 THR A N 1
ATOM 771 C CA . THR A 1 95 ? -21.729 5.156 60.043 1.00 67.19 95 THR A CA 1
ATOM 772 C C . THR A 1 95 ? -22.736 4.419 59.164 1.00 67.19 95 THR A C 1
ATOM 774 O O . THR A 1 95 ? -23.897 4.292 59.542 1.00 67.19 95 THR A O 1
ATOM 777 N N . ILE A 1 96 ? -22.322 3.898 58.007 1.00 69.31 96 ILE A N 1
ATOM 778 C CA . ILE A 1 96 ? -23.235 3.189 57.106 1.00 69.31 96 ILE A CA 1
ATOM 779 C C . ILE A 1 96 ? -23.567 1.793 57.655 1.00 69.31 96 ILE A C 1
ATOM 781 O O . ILE A 1 96 ? -24.733 1.398 57.617 1.00 69.31 96 ILE A O 1
ATOM 785 N N . THR A 1 97 ? -22.582 1.047 58.167 1.00 67.19 97 THR A N 1
ATOM 786 C CA . THR A 1 97 ? -22.796 -0.328 58.650 1.00 67.19 97 THR A CA 1
ATOM 787 C C . THR A 1 97 ? -23.487 -0.390 60.013 1.00 67.19 97 THR A C 1
ATOM 789 O O . THR A 1 97 ? -24.299 -1.288 60.234 1.00 67.19 97 THR A O 1
ATOM 792 N N . GLU A 1 98 ? -23.240 0.559 60.921 1.00 69.44 98 GLU A N 1
ATOM 793 C CA . GLU A 1 98 ? -23.871 0.561 62.249 1.00 69.44 98 GLU A CA 1
ATOM 794 C C . GLU A 1 98 ? -25.302 1.111 62.237 1.00 69.44 98 GLU A C 1
ATOM 796 O O . GLU A 1 98 ? -26.171 0.559 62.917 1.00 69.44 98 GLU A O 1
ATOM 801 N N . VAL A 1 99 ? -25.559 2.174 61.463 1.00 74.44 99 VAL A N 1
ATOM 802 C CA . VAL A 1 99 ? -26.861 2.869 61.443 1.00 74.44 99 VAL A CA 1
ATOM 803 C C . VAL A 1 99 ? -27.866 2.169 60.525 1.00 74.44 99 VAL A C 1
ATOM 805 O O . VAL A 1 99 ? -29.058 2.140 60.828 1.00 74.44 99 VAL A O 1
ATOM 808 N N . TYR A 1 100 ? -27.406 1.571 59.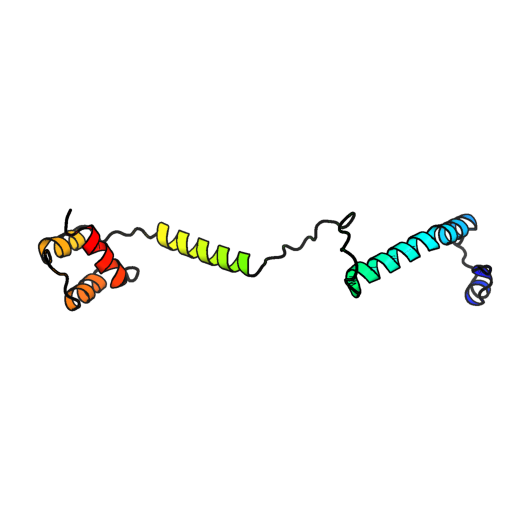422 1.00 76.69 100 TYR A N 1
ATOM 809 C CA . TYR A 1 100 ? -28.272 0.959 58.411 1.00 76.69 100 TYR A CA 1
ATOM 810 C C . TYR A 1 100 ? -27.922 -0.517 58.206 1.00 76.69 100 TYR A C 1
ATOM 812 O O . TYR A 1 100 ? -27.279 -0.879 57.223 1.00 76.69 100 TYR A O 1
ATOM 820 N N . LYS A 1 101 ? -28.371 -1.378 59.128 1.00 70.69 101 LYS A N 1
ATOM 821 C CA . LYS A 1 101 ? -28.127 -2.835 59.075 1.00 70.69 101 LYS A CA 1
ATOM 822 C C . LYS A 1 101 ? -29.023 -3.562 58.070 1.00 70.69 101 LYS A C 1
ATOM 824 O O . LYS A 1 101 ? -28.544 -4.367 57.279 1.00 70.69 101 LYS A O 1
ATOM 829 N N . ASP A 1 102 ? -30.313 -3.227 58.049 1.00 73.31 102 ASP A N 1
ATOM 830 C CA . ASP A 1 102 ? -31.300 -3.990 57.270 1.00 73.31 102 ASP A CA 1
ATOM 831 C C . ASP A 1 102 ? -31.566 -3.394 55.884 1.00 73.31 102 ASP A C 1
ATOM 833 O O . ASP A 1 102 ? -31.810 -4.112 54.910 1.00 73.31 102 ASP A O 1
ATOM 837 N N . LYS A 1 103 ? -31.539 -2.060 55.776 1.00 79.75 103 LYS A N 1
ATOM 838 C CA . LYS A 1 103 ? -31.826 -1.348 54.529 1.00 79.75 103 LYS A CA 1
ATOM 839 C C . LYS A 1 103 ? -31.206 0.042 54.527 1.00 79.75 103 LYS A C 1
ATOM 841 O O . LYS A 1 103 ? -31.432 0.823 55.446 1.00 79.75 103 LYS A O 1
ATOM 846 N N . LEU A 1 104 ? -30.514 0.369 53.438 1.00 80.31 104 LEU A N 1
ATOM 847 C CA . LEU A 1 104 ? -29.991 1.705 53.173 1.00 80.31 104 LEU A CA 1
ATOM 848 C C . LEU A 1 104 ? -31.022 2.522 52.363 1.00 80.31 104 LEU A C 1
ATOM 850 O O . LEU A 1 104 ? -31.266 2.190 51.198 1.00 80.31 104 LEU A O 1
ATOM 854 N N . PRO A 1 105 ? -31.680 3.541 52.948 1.00 81.06 105 PRO A N 1
ATOM 855 C CA . PRO A 1 105 ? -32.704 4.315 52.256 1.00 81.06 105 PRO A CA 1
ATOM 856 C C . PRO A 1 105 ? -32.097 5.346 51.289 1.00 81.06 105 PRO A C 1
ATOM 858 O O . PRO A 1 105 ? -30.986 5.839 51.475 1.00 81.06 105 PRO A O 1
ATOM 861 N N . ASP A 1 106 ? -32.846 5.693 50.241 1.00 78.62 106 ASP A N 1
ATOM 862 C CA . ASP A 1 106 ? -32.343 6.491 49.110 1.00 78.62 106 ASP A CA 1
ATOM 863 C C . ASP A 1 106 ? -31.947 7.921 49.484 1.00 78.62 106 ASP A C 1
ATOM 865 O O . ASP A 1 106 ? -30.992 8.469 48.932 1.00 78.62 106 ASP A O 1
ATOM 869 N N . ASN A 1 107 ? -32.632 8.494 50.471 1.00 79.75 107 ASN A N 1
ATOM 870 C CA . ASN A 1 107 ? -32.288 9.789 51.050 1.00 79.75 107 ASN A CA 1
ATOM 871 C C . ASN A 1 107 ? -30.943 9.754 51.803 1.00 79.75 107 ASN A C 1
ATOM 873 O O . ASN A 1 107 ? -30.180 10.714 51.720 1.00 79.75 107 ASN A O 1
ATOM 877 N N . ALA A 1 108 ? -30.611 8.648 52.478 1.00 80.31 108 ALA A N 1
ATOM 878 C CA . ALA A 1 108 ? -29.327 8.480 53.155 1.00 80.31 108 ALA A CA 1
ATOM 879 C C . ALA A 1 108 ? -28.182 8.294 52.153 1.00 80.31 108 ALA A C 1
ATOM 881 O O . ALA A 1 108 ? -27.101 8.836 52.356 1.00 80.31 108 ALA A O 1
ATOM 882 N N . ILE A 1 109 ? -28.420 7.601 51.032 1.00 77.94 109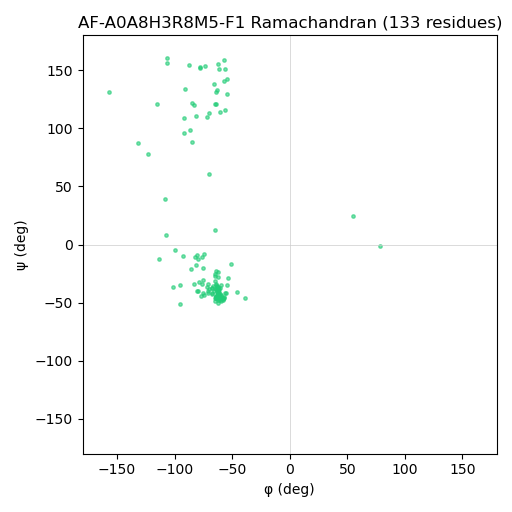 ILE A N 1
ATOM 883 C CA . ILE A 1 109 ? -27.400 7.407 49.986 1.00 77.94 109 ILE A CA 1
ATOM 884 C C . ILE A 1 109 ? -26.967 8.742 49.374 1.00 77.94 109 ILE A C 1
ATOM 886 O O . ILE A 1 109 ? -25.789 8.923 49.068 1.00 77.94 109 ILE A O 1
ATOM 890 N N . ALA A 1 110 ? -27.902 9.682 49.208 1.00 78.06 110 ALA A N 1
ATOM 891 C CA . ALA A 1 110 ? -27.585 11.025 48.737 1.00 78.06 110 ALA A CA 1
ATOM 892 C C . ALA A 1 110 ? -26.682 11.778 49.731 1.00 78.06 110 ALA A C 1
ATOM 894 O O . ALA A 1 110 ? -25.674 12.342 49.319 1.00 78.06 110 ALA A O 1
ATOM 895 N N . SER A 1 111 ? -26.986 11.702 51.030 1.00 79.31 111 SER A N 1
ATOM 896 C CA . SER A 1 111 ? -26.180 12.336 52.083 1.00 79.31 111 SER A CA 1
ATOM 897 C C . SER A 1 111 ? -24.789 11.698 52.232 1.00 79.31 111 SER A C 1
ATOM 899 O O . SER A 1 111 ? -23.788 12.403 52.314 1.00 79.31 111 SER A O 1
ATOM 901 N N . ILE A 1 112 ? -24.695 10.366 52.165 1.00 76.31 112 ILE A N 1
ATOM 902 C CA . ILE A 1 112 ? -23.419 9.629 52.164 1.00 76.31 112 ILE A CA 1
ATOM 903 C C . ILE A 1 112 ? -22.574 10.004 50.944 1.00 76.31 112 ILE A C 1
ATOM 905 O O . ILE A 1 112 ? -21.359 10.151 51.045 1.00 76.31 112 ILE A O 1
ATOM 909 N N . ARG A 1 113 ? -23.206 10.175 49.778 1.00 77.44 113 ARG A N 1
ATOM 910 C CA . ARG A 1 113 ? -22.515 10.602 48.560 1.00 77.44 113 ARG A CA 1
ATOM 911 C C . ARG A 1 113 ? -21.894 11.989 48.714 1.00 77.44 113 ARG A C 1
ATOM 913 O O . ARG A 1 113 ? -20.793 12.172 48.219 1.00 77.44 113 ARG A O 1
ATOM 920 N N . GLU A 1 114 ? -22.558 12.932 49.380 1.00 76.44 114 GLU A N 1
ATOM 921 C CA . GLU A 1 114 ? -21.999 14.273 49.634 1.00 76.44 114 GLU A CA 1
ATOM 922 C C . GLU A 1 114 ? -20.761 14.238 50.543 1.00 76.44 114 GLU A C 1
ATOM 924 O O . GLU A 1 114 ? -19.890 15.096 50.430 1.00 76.44 114 GLU A O 1
ATOM 929 N N . GLN A 1 115 ? -20.653 13.231 51.414 1.00 69.19 115 GLN A N 1
ATOM 930 C CA . GLN A 1 115 ? -19.477 13.005 52.263 1.00 69.19 115 GLN A CA 1
ATOM 931 C C . GLN A 1 115 ? -18.339 12.266 51.540 1.00 69.19 115 GLN A C 1
ATOM 933 O O . GLN A 1 115 ? -17.228 12.170 52.063 1.00 69.19 115 GLN A O 1
ATOM 938 N N . LEU A 1 116 ? -18.602 11.733 50.345 1.00 69.12 116 LEU A N 1
ATOM 939 C CA . LEU A 1 116 ? -17.639 11.018 49.516 1.00 69.12 116 LEU A CA 1
ATOM 940 C C . LEU A 1 116 ? -17.210 11.878 48.321 1.00 69.12 116 LEU A C 1
ATOM 942 O O . LEU A 1 116 ? -17.875 12.825 47.917 1.00 69.12 116 LEU A O 1
ATOM 946 N N . SER A 1 117 ? -16.071 11.535 47.721 1.00 67.44 117 SER A N 1
ATOM 947 C CA . SER A 1 117 ? -15.626 12.170 46.475 1.00 67.44 117 SER A CA 1
ATOM 948 C C . SER A 1 117 ? -16.628 11.927 45.334 1.00 67.44 117 SER A C 1
ATOM 950 O O . SER A 1 117 ? -17.236 10.857 45.266 1.00 67.44 117 SER A O 1
ATOM 952 N N . ASP A 1 118 ? -16.705 12.851 44.368 1.00 68.00 118 ASP A N 1
ATOM 953 C CA . ASP A 1 118 ? -17.522 12.758 43.139 1.00 68.00 118 ASP A CA 1
ATOM 954 C C . ASP A 1 118 ? -17.339 11.456 42.333 1.00 68.00 118 ASP A C 1
ATOM 956 O O . ASP A 1 118 ? -18.169 11.091 41.498 1.00 68.00 118 ASP A O 1
ATOM 960 N N . VAL A 1 119 ? -16.264 10.715 42.602 1.00 67.50 119 VAL A N 1
ATOM 961 C CA . VAL A 1 119 ? -15.981 9.382 42.053 1.00 67.50 119 VAL A CA 1
ATOM 962 C C . VAL A 1 119 ? -17.019 8.324 42.494 1.00 67.50 119 VAL A C 1
ATOM 964 O O . VAL A 1 119 ? -17.207 7.300 41.811 1.00 67.50 119 VAL A O 1
ATOM 967 N N . TRP A 1 120 ? -17.724 8.560 43.606 1.00 73.69 120 TRP A N 1
ATOM 968 C CA . TRP A 1 120 ? -18.726 7.670 44.195 1.00 73.69 120 TRP A CA 1
ATOM 969 C C . TRP A 1 120 ? -20.145 7.973 43.696 1.00 73.69 120 TRP A C 1
ATOM 971 O O . TRP A 1 120 ? -20.878 8.810 44.215 1.00 73.69 120 TRP A O 1
ATOM 981 N N . THR A 1 121 ? -20.583 7.228 42.679 1.00 80.06 121 THR A N 1
ATOM 982 C CA . THR A 1 121 ? -21.992 7.241 42.243 1.00 80.06 121 THR A CA 1
ATOM 983 C C . THR A 1 121 ? -22.896 6.496 43.233 1.00 80.06 121 THR A C 1
ATOM 985 O O . THR A 1 121 ? -22.459 5.515 43.832 1.00 80.06 121 THR A O 1
ATOM 988 N N . ILE A 1 122 ? -24.182 6.861 43.298 1.00 78.88 122 ILE A N 1
ATOM 989 C CA . ILE A 1 122 ? -25.230 6.187 44.103 1.00 78.88 122 ILE A CA 1
ATOM 990 C C . ILE A 1 122 ? -25.179 4.656 43.946 1.00 78.88 122 ILE A C 1
ATOM 992 O O . ILE A 1 122 ? -25.286 3.917 44.922 1.00 78.88 122 ILE A O 1
ATOM 996 N N . LYS A 1 123 ? -24.961 4.171 42.715 1.00 82.06 123 LYS A N 1
ATOM 997 C CA . LYS A 1 123 ? -24.846 2.740 42.410 1.00 82.06 123 LYS A CA 1
ATOM 998 C C . LYS A 1 123 ? -23.668 2.076 43.135 1.00 82.06 123 LYS A C 1
ATOM 1000 O O . LYS A 1 123 ? -23.859 1.036 43.752 1.00 82.06 123 LYS A O 1
ATOM 1005 N N . LYS A 1 124 ? -22.487 2.703 43.107 1.00 80.25 124 LYS A N 1
ATOM 1006 C CA . LYS A 1 124 ? -21.280 2.207 43.790 1.00 80.25 124 LYS A CA 1
ATOM 1007 C C . LYS A 1 124 ? -21.466 2.157 45.306 1.00 80.25 124 LYS A C 1
ATOM 1009 O O . LYS A 1 124 ? -21.058 1.182 45.921 1.00 80.25 124 LYS A O 1
ATOM 1014 N N . VAL A 1 125 ? -22.105 3.175 45.892 1.00 78.81 125 VAL A N 1
ATOM 1015 C CA . VAL A 1 125 ? -22.396 3.215 47.339 1.00 78.81 125 VAL A CA 1
ATOM 1016 C C . VAL A 1 125 ? -23.301 2.047 47.741 1.00 78.81 125 VAL A C 1
ATOM 1018 O O . VAL A 1 125 ? -23.009 1.353 48.711 1.00 78.81 125 VAL A O 1
ATOM 1021 N N . ARG A 1 126 ? -24.359 1.770 46.961 1.00 79.56 126 ARG A N 1
ATOM 1022 C CA . ARG A 1 126 ? -25.237 0.612 47.200 1.00 79.56 126 ARG A CA 1
ATOM 1023 C C . ARG A 1 126 ? -24.495 -0.710 47.072 1.00 79.56 126 ARG A C 1
ATOM 1025 O O . ARG A 1 126 ? -24.620 -1.549 47.953 1.00 79.56 126 ARG A O 1
ATOM 1032 N N . GLU A 1 127 ? -23.760 -0.901 45.9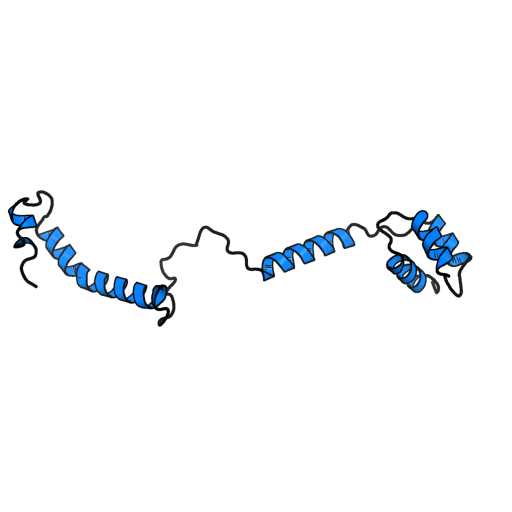78 1.00 80.88 127 GLU A N 1
ATOM 1033 C CA . GLU A 1 127 ? -23.001 -2.132 45.740 1.00 80.88 127 GLU A CA 1
ATOM 1034 C C . GLU A 1 127 ? -22.007 -2.382 46.879 1.00 80.88 127 GLU A C 1
ATOM 1036 O O . GLU A 1 127 ? -22.007 -3.472 47.441 1.00 80.88 127 GLU A O 1
ATOM 1041 N N . TRP A 1 128 ? -21.246 -1.364 47.292 1.00 82.56 128 TRP A N 1
ATOM 1042 C CA . TRP A 1 128 ? -20.326 -1.457 48.426 1.00 82.56 128 TRP A CA 1
ATOM 1043 C C . TRP A 1 128 ? -21.038 -1.848 49.731 1.00 82.56 128 TRP A C 1
ATOM 1045 O O . TRP A 1 128 ? -20.615 -2.799 50.382 1.00 82.56 128 TRP A O 1
ATOM 1055 N N . TRP A 1 129 ? -22.156 -1.199 50.079 1.00 82.00 129 TRP A N 1
ATOM 1056 C CA . TRP A 1 129 ? -22.923 -1.549 51.283 1.00 82.00 129 TRP A CA 1
ATOM 1057 C C . TRP A 1 129 ? -23.430 -2.997 51.251 1.00 82.00 129 TRP A C 1
ATOM 1059 O O . TRP A 1 129 ? -23.282 -3.718 52.233 1.00 82.00 129 TRP A O 1
ATOM 1069 N N . TYR A 1 130 ? -23.951 -3.467 50.111 1.00 81.25 130 TYR A N 1
ATOM 1070 C CA . TYR A 1 130 ? -24.390 -4.860 49.963 1.00 81.25 130 TYR A CA 1
ATOM 1071 C C . TYR A 1 130 ? -23.265 -5.876 50.195 1.00 81.25 130 TYR A C 1
ATOM 1073 O O . TYR A 1 130 ? -23.531 -6.940 50.743 1.00 81.25 130 TYR A O 1
ATOM 1081 N N . TYR A 1 131 ? -22.028 -5.561 49.801 1.00 80.00 131 TYR A N 1
ATOM 1082 C CA . TYR A 1 131 ? -20.871 -6.432 50.043 1.00 80.00 131 TYR A CA 1
ATOM 1083 C C . TYR A 1 131 ? -20.378 -6.418 51.496 1.00 80.00 131 TYR A C 1
ATOM 1085 O O . TYR A 1 131 ? -19.665 -7.337 51.898 1.00 80.00 131 TYR A O 1
ATOM 1093 N N . HIS A 1 132 ? -20.720 -5.384 52.267 1.00 73.75 132 HIS A N 1
ATOM 1094 C CA . HIS A 1 132 ? -20.178 -5.149 53.607 1.00 73.75 132 HIS A CA 1
ATOM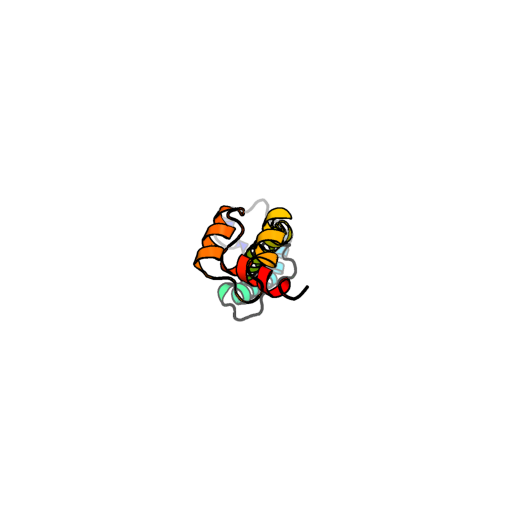 1095 C C . HIS A 1 132 ? -21.200 -5.278 54.745 1.00 73.75 132 HIS A C 1
ATOM 1097 O O . HIS A 1 132 ? -20.783 -5.354 55.893 1.00 73.75 132 HIS A O 1
ATOM 1103 N N . LYS A 1 133 ? -22.508 -5.341 54.465 1.00 73.56 133 LYS A N 1
ATOM 1104 C CA . LYS A 1 133 ? -23.562 -5.430 55.495 1.00 73.56 133 LYS A CA 1
ATOM 1105 C C . LYS A 1 133 ? -23.543 -6.729 56.323 1.00 73.56 133 LYS A C 1
ATOM 1107 O O . LYS A 1 133 ? -24.029 -6.730 57.445 1.00 73.56 133 LYS A O 1
ATOM 1112 N N . ASP A 1 134 ? -23.003 -7.811 55.757 1.00 67.44 134 ASP A N 1
ATOM 1113 C CA . ASP A 1 134 ? -23.000 -9.160 56.351 1.00 67.44 134 ASP A CA 1
ATOM 1114 C C . ASP A 1 134 ? -21.601 -9.576 56.866 1.00 67.44 134 ASP A C 1
ATOM 1116 O O . ASP A 1 134 ? -21.380 -10.746 57.183 1.00 67.44 134 ASP A O 1
ATOM 1120 N N . LYS A 1 135 ? -20.638 -8.645 56.880 1.00 62.28 135 LYS A N 1
ATOM 1121 C CA . LYS A 1 135 ? -19.242 -8.862 57.290 1.00 62.28 135 LYS A CA 1
ATOM 1122 C C . LYS A 1 135 ? -19.009 -8.388 58.718 1.00 62.28 135 LYS A C 1
ATOM 1124 O O . LYS A 1 135 ? -18.257 -9.092 59.424 1.00 62.28 135 LYS A O 1
#

Sequence (135 aa):
MDNPLSHPLFQKYPPTEIHKEGLDHLIACYPDGLERIKKVYFQEVLEVERKNTQGRGAAGVIRTKVKDYNQKKAREKKTIIENQHINPTEPVQITITEVYKDKLPDNAIASIREQLSDVWTIKKVREWWYYHKDK

Secondary structure (DSSP, 8-state):
---GGGSHHHHHS--TT--HHHHHHHHHHHHHHHHHHHHHHHHHTS--SPPP-TTPPP-SS----HHHHHHHHHHHHHHHHHHT--PPPHHHHHHHHHH-SS---HHHHHHHHHTS-TT--HHHHHHHHHHHTT-

Mean predicted aligned error: 18.2 Å

Foldseek 3Di:
DPDPCVDVVCVVPPDPPDDPVNVVVVVVCVVVVVVVVVVCCCCPVVVVDPDDCPPPPDDPDDDDDPVNVVVVVVVVVVVVVVVPPPDQPPVLLCCCQVVPLPDDDPVNLVVSVVVDPPVDDSVNSVVVCVVVSVD

pLDDT: mean 77.88, std 10.69, range [53.34, 95.19]

Solvent-accessible surface area (backbone atoms only — not comparable to full-atom values): 8470 Å² total; per-residue (Å²): 131,76,67,78,66,74,41,68,68,40,64,79,50,66,64,90,81,68,45,70,67,59,50,52,49,54,62,67,48,42,63,61,50,51,54,50,52,52,53,48,43,36,24,71,74,68,56,78,42,82,72,81,61,82,92,59,73,81,72,94,63,88,83,79,53,75,67,57,54,54,49,52,56,52,50,55,53,48,55,55,54,65,76,57,75,72,68,74,57,71,74,59,48,51,54,48,50,72,74,36,63,90,62,82,52,74,73,56,48,54,56,54,36,71,77,43,61,90,87,51,46,69,67,54,55,51,54,51,46,69,73,52,60,87,110

Radius of gyration: 37.86 Å; Cα contacts (8 Å, |Δi|>4): 40; chains: 1; bounding box: 57×26×99 Å

Nearest PDB structures (foldseek):
  7udu-assembly1_E  TM=2.098E-01  e=9.960E+00  Gallus gallus